Protein AF-A0A3D1DNY5-F1 (afdb_monomer_lite)

pLDDT: mean 92.09, std 5.32, range [58.41, 98.06]

Secondary structure (DSSP, 8-state):
-HHHH----S-EEEE-SS-TT-EEEE-HHHHHHHHHHHHHHHHHHHHHHHHTTT-------TTS-HHHHHHHHHHHHHHHHH--

Radius of gyration: 17.03 Å; chains: 1; bounding box: 34×24×47 Å

Structure (mmCIF, N/CA/C/O backbone):
data_AF-A0A3D1DNY5-F1
#
_entry.id   AF-A0A3D1DNY5-F1
#
loop_
_atom_site.group_PDB
_atom_site.id
_atom_site.type_symbol
_atom_site.label_atom_id
_atom_site.label_alt_id
_atom_site.label_comp_id
_atom_site.label_asym_id
_atom_site.label_entity_id
_atom_site.label_seq_id
_atom_site.pdbx_PDB_ins_code
_atom_site.Cartn_x
_atom_site.Cartn_y
_atom_site.Cartn_z
_atom_site.occupancy
_atom_site.B_iso_or_equiv
_atom_site.auth_seq_id
_atom_site.auth_comp_id
_atom_site.auth_asym_id
_atom_site.auth_atom_id
_atom_site.pdbx_PDB_model_num
ATOM 1 N N . PRO A 1 1 ? -4.869 -2.495 -7.283 1.00 88.31 1 PRO A N 1
ATOM 2 C CA . PRO A 1 1 ? -4.290 -3.816 -6.884 1.00 88.31 1 PRO A CA 1
ATOM 3 C C . PRO A 1 1 ? -2.859 -4.017 -7.395 1.00 88.31 1 PRO A C 1
ATOM 5 O O . PRO A 1 1 ? -2.067 -4.710 -6.774 1.00 88.31 1 PRO A O 1
ATOM 8 N N . GLU A 1 2 ? -2.541 -3.374 -8.510 1.00 91.69 2 GLU A N 1
ATOM 9 C CA . GLU A 1 2 ? -1.300 -3.411 -9.271 1.00 91.69 2 GLU A CA 1
ATOM 10 C C . GLU A 1 2 ? -0.055 -3.197 -8.405 1.00 91.69 2 GLU A C 1
ATOM 12 O O . GLU A 1 2 ? 0.947 -3.860 -8.628 1.00 91.69 2 GLU A O 1
ATOM 17 N N . GLU A 1 3 ? -0.125 -2.353 -7.373 1.00 92.25 3 GLU A N 1
ATOM 18 C CA . GLU A 1 3 ? 1.006 -2.127 -6.459 1.00 92.25 3 GLU A CA 1
ATOM 19 C C . GLU A 1 3 ? 1.328 -3.319 -5.558 1.00 92.25 3 GLU A C 1
ATOM 21 O O . GLU A 1 3 ? 2.470 -3.508 -5.143 1.00 92.25 3 GLU A O 1
ATOM 26 N N . VAL A 1 4 ? 0.314 -4.130 -5.263 1.00 94.56 4 VAL A N 1
ATOM 27 C CA . VAL A 1 4 ? 0.447 -5.345 -4.456 1.00 94.56 4 VAL A CA 1
ATOM 28 C C . VAL A 1 4 ? 0.930 -6.502 -5.325 1.00 94.56 4 VAL A C 1
ATOM 30 O O . V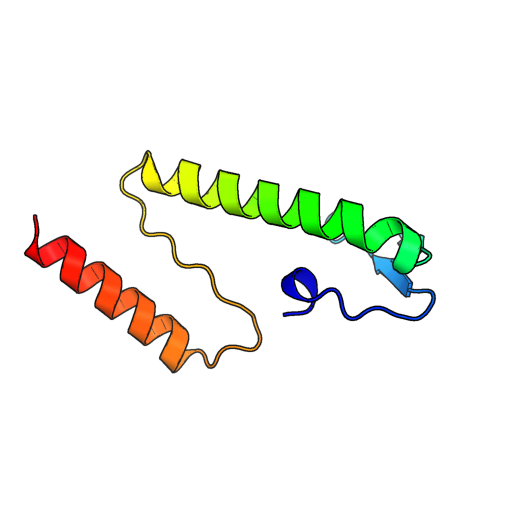AL A 1 4 ? 1.829 -7.239 -4.926 1.00 94.56 4 VAL A O 1
ATOM 33 N N . ASP A 1 5 ? 0.343 -6.650 -6.512 1.00 93.56 5 ASP A N 1
ATOM 34 C CA . ASP A 1 5 ? 0.532 -7.838 -7.350 1.00 93.56 5 ASP A CA 1
ATOM 35 C C . ASP A 1 5 ? 1.681 -7.670 -8.361 1.00 93.56 5 ASP A C 1
ATOM 37 O O . ASP A 1 5 ? 2.292 -8.647 -8.801 1.00 93.56 5 ASP A O 1
ATOM 41 N N . PHE A 1 6 ? 1.997 -6.421 -8.707 1.00 94.06 6 PHE A N 1
ATOM 42 C CA . PHE A 1 6 ? 2.954 -6.007 -9.732 1.00 94.06 6 PHE A CA 1
ATOM 43 C C . PHE A 1 6 ? 2.843 -6.835 -11.030 1.00 94.06 6 PHE A C 1
ATOM 45 O O . PHE A 1 6 ? 3.800 -7.517 -11.414 1.00 94.06 6 PHE A O 1
ATOM 52 N N . PRO A 1 7 ? 1.687 -6.813 -11.726 1.00 93.88 7 PRO A N 1
ATOM 53 C CA . PRO A 1 7 ? 1.395 -7.706 -12.851 1.00 93.88 7 PRO A CA 1
ATOM 54 C C . PRO A 1 7 ? 2.007 -7.232 -14.186 1.00 93.88 7 PRO A C 1
ATOM 56 O O . PRO A 1 7 ? 1.461 -7.482 -15.259 1.00 93.88 7 PRO A O 1
ATOM 59 N N . PHE A 1 8 ? 3.133 -6.519 -14.146 1.00 92.75 8 PHE A N 1
ATOM 60 C CA . PHE A 1 8 ? 3.788 -5.973 -15.333 1.00 92.75 8 PHE A CA 1
ATOM 61 C C . PHE A 1 8 ? 4.790 -6.985 -15.903 1.00 92.75 8 PHE A C 1
ATOM 63 O O . PHE A 1 8 ? 5.729 -7.383 -15.218 1.00 92.75 8 PHE A O 1
ATOM 70 N N . SER A 1 9 ? 4.600 -7.384 -17.162 1.00 90.69 9 SER A N 1
ATOM 71 C CA . SER A 1 9 ? 5.425 -8.393 -17.856 1.00 90.69 9 SER A CA 1
ATOM 72 C C . SER A 1 9 ? 6.061 -7.900 -19.159 1.00 90.69 9 SER A C 1
ATOM 74 O O . SER A 1 9 ? 6.855 -8.604 -19.773 1.00 90.69 9 SER A O 1
ATOM 76 N N . ARG A 1 10 ? 5.719 -6.687 -19.602 1.00 92.25 10 ARG A N 1
ATOM 77 C CA . ARG A 1 10 ? 6.269 -6.041 -20.802 1.00 92.25 10 ARG A CA 1
ATOM 78 C C . ARG A 1 10 ? 6.988 -4.758 -20.400 1.00 92.25 10 ARG A C 1
ATOM 80 O O . ARG A 1 10 ? 6.627 -4.210 -19.365 1.00 92.25 10 ARG A O 1
ATOM 87 N N . PRO A 1 11 ? 7.951 -4.249 -21.188 1.00 92.19 11 PRO A N 1
ATOM 88 C CA . PRO A 1 11 ? 8.529 -2.932 -20.944 1.00 92.19 11 PRO A CA 1
ATOM 89 C C . PRO A 1 11 ? 7.430 -1.891 -20.702 1.00 92.19 11 PRO A C 1
ATOM 91 O O . PRO A 1 11 ? 6.550 -1.705 -21.542 1.00 92.19 11 PRO A O 1
ATOM 94 N N . THR A 1 12 ? 7.471 -1.249 -19.537 1.00 91.31 12 THR A N 1
ATOM 95 C CA . THR A 1 12 ? 6.422 -0.334 -19.071 1.00 91.31 12 THR A CA 1
ATOM 96 C C . THR A 1 12 ? 7.035 1.036 -18.835 1.00 91.31 12 THR A C 1
ATOM 98 O O . THR A 1 12 ? 8.118 1.151 -18.255 1.00 91.31 12 THR A O 1
ATOM 101 N N . GLN A 1 13 ? 6.343 2.087 -19.275 1.00 93.19 13 GLN A N 1
ATOM 102 C CA . GLN A 1 13 ? 6.695 3.458 -18.931 1.00 93.19 13 GLN A CA 1
ATOM 103 C C . GLN A 1 13 ? 6.011 3.840 -17.617 1.00 93.19 13 GLN A C 1
ATOM 105 O O . GLN A 1 13 ? 4.787 3.887 -17.534 1.00 93.19 13 GLN A O 1
ATOM 110 N N . PHE A 1 14 ? 6.807 4.116 -16.591 1.00 90.56 14 PHE A N 1
ATOM 111 C CA . PHE A 1 14 ? 6.320 4.656 -15.330 1.00 90.56 14 PHE A CA 1
ATOM 112 C C . PHE A 1 14 ? 6.288 6.178 -15.406 1.00 90.56 14 PHE A C 1
ATOM 114 O O . PHE A 1 14 ? 7.230 6.808 -15.899 1.00 90.56 14 PHE A O 1
ATOM 121 N N . HIS A 1 15 ? 5.202 6.746 -14.895 1.00 92.50 15 HIS A N 1
ATOM 122 C CA . HIS A 1 15 ? 4.998 8.180 -14.764 1.00 92.50 15 HIS A CA 1
ATOM 123 C C . HIS A 1 15 ? 5.125 8.550 -13.294 1.00 92.50 15 HIS A C 1
ATOM 125 O O . HIS A 1 15 ? 4.507 7.915 -12.440 1.00 92.50 15 HIS A O 1
ATOM 131 N N . ASP A 1 16 ? 5.940 9.556 -13.005 1.00 90.69 16 ASP A N 1
ATOM 132 C CA . ASP A 1 16 ? 6.036 10.099 -11.658 1.00 90.69 16 ASP A CA 1
ATOM 133 C C . ASP A 1 16 ? 4.773 10.929 -11.360 1.00 90.69 16 ASP A C 1
ATOM 135 O O . ASP A 1 16 ? 4.373 11.781 -12.159 1.00 90.69 16 ASP A O 1
ATOM 139 N N . LEU A 1 17 ? 4.112 10.632 -10.237 1.00 88.81 17 LEU A N 1
ATOM 140 C CA . LEU A 1 17 ? 2.870 11.296 -9.827 1.00 88.81 17 LEU A CA 1
ATOM 141 C C . LEU A 1 17 ? 3.116 12.694 -9.240 1.00 88.81 17 LEU A C 1
ATOM 143 O O . LEU A 1 17 ? 2.200 13.512 -9.227 1.00 88.81 17 LEU A O 1
ATOM 147 N N . GLU A 1 18 ? 4.332 12.975 -8.770 1.00 92.56 18 GLU A N 1
ATOM 148 C CA . GLU A 1 18 ? 4.731 14.266 -8.201 1.00 92.56 18 GLU A CA 1
ATOM 149 C C . GLU A 1 18 ? 5.414 15.150 -9.256 1.00 92.56 18 GLU A C 1
ATOM 151 O O . GLU A 1 18 ? 5.277 16.373 -9.236 1.00 92.56 18 GLU A O 1
ATOM 156 N N . GLN A 1 19 ? 6.127 14.538 -10.209 1.00 94.75 19 GLN A N 1
ATOM 157 C CA . GLN A 1 19 ? 6.854 15.226 -11.281 1.00 94.75 19 GLN A CA 1
ATOM 158 C C . GLN A 1 19 ? 6.391 14.761 -12.666 1.00 94.75 19 GLN A C 1
ATOM 160 O O . GLN A 1 19 ? 6.997 13.896 -13.290 1.00 94.75 19 GLN A O 1
ATOM 165 N N . THR A 1 20 ? 5.353 15.390 -13.213 1.00 89.12 20 THR A N 1
ATOM 166 C CA . THR A 1 20 ? 4.699 14.965 -14.471 1.00 89.12 20 THR A CA 1
ATOM 167 C C . THR A 1 20 ? 5.602 14.939 -15.716 1.00 89.12 20 THR A C 1
ATOM 169 O O . THR A 1 20 ? 5.310 14.228 -16.685 1.00 89.12 20 THR A O 1
ATOM 172 N N . SER A 1 21 ? 6.715 15.680 -15.710 1.00 93.12 21 SER A N 1
ATOM 173 C CA . SER A 1 21 ? 7.737 15.650 -16.766 1.00 93.12 21 SER A CA 1
ATOM 174 C C . SER A 1 21 ? 8.643 14.416 -16.698 1.00 93.12 21 SER A C 1
ATOM 176 O O . SER A 1 21 ? 9.269 14.050 -17.695 1.00 93.12 21 SER A O 1
ATOM 178 N N . ARG A 1 22 ? 8.703 13.738 -15.549 1.00 93.44 22 ARG A N 1
ATOM 179 C CA . ARG A 1 22 ? 9.564 12.585 -15.321 1.00 93.44 22 ARG A CA 1
ATOM 180 C C . ARG A 1 22 ? 8.856 11.298 -15.726 1.00 93.44 22 ARG A C 1
ATOM 182 O O . ARG A 1 22 ? 7.845 10.890 -15.156 1.00 93.44 22 ARG A O 1
ATOM 189 N N . ARG A 1 23 ? 9.438 10.626 -16.717 1.00 92.50 23 ARG A N 1
ATOM 190 C CA . ARG A 1 23 ? 8.977 9.332 -17.225 1.00 92.50 23 ARG A CA 1
ATOM 191 C C . ARG A 1 23 ? 10.153 8.376 -17.294 1.00 92.50 23 ARG A C 1
ATOM 193 O O . ARG A 1 23 ? 11.244 8.774 -17.695 1.00 92.50 23 ARG A O 1
ATOM 200 N N . MET A 1 24 ? 9.937 7.122 -16.921 1.00 90.88 24 MET A N 1
ATOM 201 C CA . MET A 1 24 ? 10.991 6.111 -16.902 1.00 90.88 24 MET A CA 1
ATOM 202 C C . MET A 1 24 ? 10.530 4.858 -17.633 1.00 90.88 24 MET A C 1
ATOM 204 O O . MET A 1 24 ? 9.553 4.232 -17.232 1.00 90.88 24 MET A O 1
ATOM 208 N N . LEU A 1 25 ? 11.244 4.482 -18.693 1.00 93.44 25 LEU A N 1
ATOM 209 C CA . LEU A 1 25 ? 11.064 3.179 -19.322 1.00 93.44 25 LEU A CA 1
ATOM 210 C C . LEU A 1 25 ? 11.842 2.143 -18.510 1.00 93.44 25 LEU A C 1
ATOM 212 O O . LEU A 1 25 ? 13.051 2.288 -18.326 1.00 93.44 25 LEU A O 1
ATOM 216 N N . VAL A 1 26 ? 11.157 1.117 -18.009 1.00 91.69 26 VAL A N 1
ATOM 217 C CA . VAL A 1 26 ? 11.785 0.071 -17.195 1.00 91.69 26 VAL A CA 1
ATOM 218 C C . VAL A 1 26 ? 11.463 -1.316 -17.726 1.00 91.69 26 VAL A C 1
ATOM 220 O O . VAL A 1 26 ? 10.380 -1.564 -18.256 1.00 91.69 26 VAL A O 1
ATOM 223 N N . ASP A 1 27 ? 12.408 -2.228 -17.519 1.00 94.12 27 ASP A N 1
ATOM 224 C CA . ASP A 1 27 ? 12.166 -3.667 -17.554 1.00 94.12 27 ASP A CA 1
ATOM 225 C C . ASP A 1 27 ? 11.518 -4.083 -16.216 1.00 94.12 27 ASP A C 1
ATOM 227 O O . ASP A 1 27 ? 12.193 -4.026 -15.176 1.00 94.12 27 ASP A O 1
ATOM 231 N N . PRO A 1 28 ? 10.230 -4.486 -16.203 1.00 91.75 28 PRO A N 1
ATOM 232 C CA . PRO A 1 28 ? 9.529 -4.835 -14.973 1.00 91.75 28 PRO A CA 1
ATOM 233 C C . PRO A 1 28 ? 10.189 -5.962 -14.188 1.00 91.75 28 PRO A C 1
ATOM 235 O O . PRO A 1 28 ? 10.166 -5.934 -12.959 1.00 91.75 28 PRO A O 1
ATOM 238 N N . HIS A 1 29 ? 10.813 -6.930 -14.865 1.00 92.56 29 HIS A N 1
ATOM 239 C CA . HIS A 1 29 ? 11.424 -8.078 -14.199 1.00 92.56 29 HIS A CA 1
ATOM 240 C C . HIS A 1 29 ? 12.598 -7.655 -13.316 1.00 92.56 29 HIS A C 1
ATOM 242 O O . HIS A 1 29 ? 12.768 -8.184 -12.217 1.00 92.56 29 HIS A O 1
ATOM 248 N N . ARG A 1 30 ? 13.359 -6.642 -13.746 1.00 93.19 30 ARG A N 1
ATOM 249 C CA . ARG A 1 30 ? 14.492 -6.096 -12.983 1.00 93.19 30 ARG A CA 1
ATOM 250 C C . ARG A 1 30 ? 14.062 -5.263 -11.781 1.00 93.19 30 ARG A C 1
ATOM 252 O O . ARG A 1 30 ? 14.800 -5.178 -10.802 1.00 93.19 30 ARG A O 1
ATOM 259 N N . VAL A 1 31 ? 12.899 -4.614 -11.847 1.00 93.44 31 VAL A N 1
ATOM 260 C CA . VAL A 1 31 ? 12.453 -3.683 -10.796 1.00 93.44 31 VAL A CA 1
ATOM 261 C C . VAL A 1 31 ? 11.453 -4.293 -9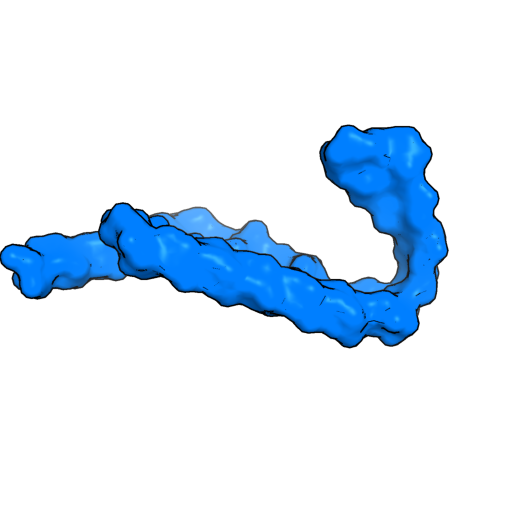.821 1.00 93.44 31 VAL A C 1
ATOM 263 O O . VAL A 1 31 ? 11.384 -3.817 -8.690 1.00 93.44 31 VAL A O 1
ATOM 266 N N . ARG A 1 32 ? 10.729 -5.351 -10.213 1.00 94.19 32 ARG A N 1
ATOM 267 C CA . ARG A 1 32 ? 9.637 -5.968 -9.442 1.00 94.19 32 ARG A CA 1
ATOM 268 C C . ARG A 1 32 ? 10.016 -6.256 -7.998 1.00 94.19 32 ARG A C 1
ATOM 270 O O . ARG A 1 32 ? 9.311 -5.856 -7.078 1.00 94.19 32 ARG A O 1
ATOM 277 N N . GLU A 1 33 ? 11.133 -6.946 -7.794 1.00 95.69 33 GLU A N 1
ATOM 278 C CA . GLU A 1 33 ? 11.556 -7.357 -6.457 1.00 95.69 33 GLU A CA 1
ATOM 279 C C . GLU A 1 33 ? 11.822 -6.135 -5.564 1.00 95.69 33 GLU A C 1
ATOM 281 O O . GLU A 1 33 ? 11.289 -6.021 -4.460 1.00 95.69 33 GLU A O 1
ATOM 286 N N . ARG A 1 34 ? 12.581 -5.158 -6.075 1.00 95.81 34 ARG A N 1
ATOM 287 C CA . ARG A 1 34 ? 12.878 -3.917 -5.351 1.00 95.81 34 ARG A CA 1
ATOM 288 C C . ARG A 1 34 ? 11.623 -3.089 -5.095 1.00 95.81 34 ARG A C 1
ATOM 290 O O . ARG A 1 34 ? 11.503 -2.504 -4.020 1.00 95.81 34 ARG A O 1
ATOM 297 N N . TYR A 1 35 ? 10.712 -3.052 -6.060 1.00 94.62 35 TYR A N 1
ATOM 298 C CA . TYR A 1 35 ? 9.442 -2.357 -5.947 1.00 94.62 35 TYR A CA 1
ATOM 299 C C . TYR A 1 35 ? 8.602 -2.918 -4.800 1.00 94.62 35 TYR A C 1
ATOM 301 O O . TYR A 1 35 ? 8.307 -2.199 -3.848 1.00 94.62 35 TYR A O 1
ATOM 309 N N . LEU A 1 36 ? 8.315 -4.223 -4.835 1.00 96.75 36 LEU A N 1
ATOM 310 C CA . LEU A 1 36 ? 7.494 -4.899 -3.832 1.00 96.75 36 LEU A CA 1
ATOM 311 C C . LEU A 1 36 ? 8.102 -4.803 -2.429 1.00 96.75 36 LEU A C 1
ATOM 313 O O . LEU A 1 36 ? 7.377 -4.553 -1.467 1.00 96.75 36 LEU A O 1
ATOM 317 N N . ARG A 1 37 ? 9.433 -4.914 -2.294 1.00 97.81 37 ARG A N 1
ATOM 318 C CA . ARG A 1 37 ? 10.111 -4.694 -1.003 1.00 97.81 37 ARG A CA 1
ATOM 319 C C . ARG A 1 37 ? 9.906 -3.272 -0.479 1.00 97.81 37 ARG A C 1
ATOM 321 O O . ARG A 1 37 ? 9.603 -3.088 0.699 1.00 97.81 37 ARG A O 1
ATOM 328 N N . ASN A 1 38 ? 10.084 -2.261 -1.330 1.00 97.25 38 ASN A N 1
ATOM 329 C CA . ASN A 1 38 ? 9.911 -0.863 -0.936 1.00 97.25 38 ASN A CA 1
ATOM 330 C C . ASN A 1 38 ? 8.450 -0.554 -0.582 1.00 97.25 38 ASN A C 1
ATOM 332 O O . ASN A 1 38 ? 8.205 0.109 0.425 1.00 97.25 38 ASN A O 1
ATOM 336 N N . PHE A 1 39 ? 7.508 -1.073 -1.369 1.00 96.62 39 PHE A N 1
ATOM 337 C CA . PHE A 1 39 ? 6.074 -0.948 -1.137 1.00 96.62 39 PHE A CA 1
ATOM 338 C C . PHE A 1 39 ? 5.658 -1.594 0.192 1.00 96.62 39 PHE A C 1
ATOM 340 O O . PHE A 1 39 ? 5.032 -0.940 1.024 1.00 96.62 39 PHE A O 1
ATOM 347 N N . ALA A 1 40 ? 6.093 -2.830 0.458 1.00 96.69 40 ALA A N 1
ATOM 348 C CA . ALA A 1 40 ? 5.829 -3.509 1.725 1.00 96.69 40 ALA A CA 1
ATOM 349 C C . ALA A 1 40 ? 6.398 -2.724 2.917 1.00 96.69 40 ALA A C 1
ATOM 351 O O . ALA A 1 40 ? 5.680 -2.454 3.877 1.00 96.69 40 ALA A O 1
ATOM 352 N N . ARG A 1 41 ? 7.657 -2.271 2.823 1.00 98.06 41 ARG A N 1
ATOM 353 C CA . ARG A 1 41 ? 8.292 -1.448 3.864 1.00 98.06 41 ARG A CA 1
ATOM 354 C C . ARG A 1 41 ? 7.524 -0.150 4.117 1.00 98.06 41 ARG A C 1
ATOM 356 O O . ARG A 1 41 ? 7.404 0.272 5.265 1.00 98.06 41 ARG A O 1
ATOM 363 N N . PHE A 1 42 ? 7.024 0.492 3.065 1.00 96.81 42 PHE A N 1
ATOM 364 C CA . PHE A 1 42 ? 6.197 1.688 3.187 1.00 96.81 42 PHE A CA 1
ATOM 365 C C . PHE A 1 42 ? 4.882 1.393 3.924 1.00 96.81 42 PHE A C 1
ATOM 367 O O . PHE A 1 42 ? 4.567 2.083 4.892 1.00 96.81 42 PHE A O 1
ATOM 374 N N . CYS A 1 43 ? 4.161 0.335 3.540 1.00 96.12 43 CYS A N 1
ATOM 375 C CA . CYS A 1 43 ? 2.931 -0.068 4.223 1.00 96.12 43 CYS A CA 1
ATOM 376 C C . CYS A 1 43 ? 3.166 -0.397 5.703 1.00 96.12 43 CYS A C 1
ATOM 378 O O . CYS A 1 43 ? 2.417 0.086 6.547 1.00 96.12 43 CYS A O 1
ATOM 380 N N . THR A 1 44 ? 4.222 -1.149 6.030 1.00 96.12 44 THR A N 1
ATOM 381 C CA . THR A 1 44 ? 4.580 -1.474 7.420 1.00 96.12 44 THR A CA 1
ATOM 382 C C . THR A 1 44 ? 4.861 -0.218 8.239 1.00 96.12 44 THR A C 1
ATOM 384 O O . THR A 1 44 ? 4.380 -0.098 9.361 1.00 96.12 44 THR A O 1
ATOM 387 N N . ARG A 1 45 ? 5.595 0.751 7.677 1.00 96.25 45 ARG A N 1
ATOM 388 C CA . ARG A 1 45 ? 5.855 2.030 8.353 1.00 96.25 45 ARG A CA 1
ATOM 389 C C . ARG A 1 45 ? 4.572 2.811 8.634 1.00 96.25 45 ARG A C 1
ATOM 391 O O . ARG A 1 45 ? 4.452 3.390 9.709 1.00 96.25 45 ARG A O 1
ATOM 398 N N . LEU A 1 46 ? 3.632 2.834 7.687 1.00 95.12 46 LEU A N 1
ATOM 399 C CA . LEU A 1 46 ? 2.333 3.481 7.887 1.00 95.12 46 LEU A CA 1
ATOM 400 C C . LEU A 1 46 ? 1.520 2.796 8.988 1.00 95.12 46 LEU A C 1
ATOM 402 O O . LEU A 1 46 ? 0.982 3.473 9.858 1.00 95.12 46 LEU A O 1
ATOM 406 N N . GLU A 1 47 ? 1.455 1.466 8.966 1.00 94.38 47 GLU A N 1
ATOM 407 C CA . GLU A 1 47 ? 0.729 0.683 9.967 1.00 94.38 47 GLU A CA 1
ATOM 408 C C . GLU A 1 47 ? 1.301 0.896 11.376 1.00 94.38 47 GLU A C 1
ATOM 410 O O . GLU A 1 47 ? 0.554 1.196 12.306 1.00 94.38 47 GLU A O 1
ATOM 415 N N . GLN A 1 48 ? 2.627 0.829 11.524 1.00 93.69 48 GLN A N 1
ATOM 416 C CA . GLN A 1 48 ? 3.311 1.088 12.795 1.00 93.69 48 GLN A CA 1
ATOM 417 C C . GLN A 1 48 ? 3.108 2.530 13.274 1.00 93.69 48 GLN A C 1
ATOM 419 O O . GLN A 1 48 ? 2.841 2.758 14.454 1.00 93.69 48 GLN A O 1
ATOM 424 N N . GLY A 1 49 ? 3.190 3.503 12.361 1.00 94.62 49 GLY A N 1
ATOM 425 C CA . GLY A 1 49 ? 2.963 4.912 12.676 1.00 94.62 49 GLY A CA 1
ATOM 426 C C . GLY A 1 49 ? 1.541 5.188 13.167 1.00 94.62 49 GLY A C 1
ATOM 427 O O . GLY A 1 49 ? 1.362 5.982 14.087 1.00 94.62 49 GLY A O 1
ATOM 428 N N . ALA A 1 50 ? 0.540 4.513 12.597 1.00 92.12 50 ALA A N 1
ATOM 429 C CA . ALA A 1 50 ? -0.846 4.618 13.044 1.00 92.12 50 ALA A CA 1
ATOM 430 C C . ALA A 1 50 ? -1.076 3.920 14.396 1.00 92.12 50 ALA A C 1
ATOM 432 O O . ALA A 1 50 ? -1.725 4.484 15.278 1.00 92.12 50 ALA A O 1
ATOM 433 N N . ALA A 1 51 ? -0.498 2.728 14.586 1.00 86.94 51 ALA A N 1
ATOM 434 C CA . ALA A 1 51 ? -0.602 1.975 15.836 1.00 86.94 51 ALA A CA 1
ATOM 435 C C . ALA A 1 51 ? -0.037 2.750 17.041 1.00 86.94 51 ALA A C 1
ATOM 437 O O . ALA A 1 51 ? -0.604 2.683 18.128 1.00 86.94 51 ALA A O 1
ATOM 438 N N . GLY A 1 52 ? 1.035 3.525 16.846 1.00 83.56 52 GLY A N 1
ATOM 439 C CA . GLY A 1 52 ? 1.635 4.355 17.895 1.00 83.56 52 GLY A CA 1
ATOM 440 C C . GLY A 1 52 ? 0.843 5.612 18.283 1.00 83.56 52 GLY A C 1
ATOM 441 O O . GLY A 1 52 ? 1.241 6.291 19.224 1.00 83.56 52 GLY A O 1
ATOM 442 N N . GLN A 1 53 ? -0.244 5.947 17.576 1.00 88.25 53 GLN A N 1
ATOM 443 C CA . GLN A 1 53 ? -0.962 7.226 17.720 1.00 88.25 53 GLN A CA 1
ATOM 444 C C . GLN A 1 53 ? -2.471 7.071 18.009 1.00 88.25 53 GLN A C 1
ATOM 446 O O . GLN A 1 53 ? -3.222 8.025 17.837 1.00 88.25 53 GLN A O 1
ATOM 451 N N . ASP A 1 54 ? -2.936 5.883 18.424 1.00 83.69 54 ASP A N 1
ATOM 452 C CA . ASP A 1 54 ? -4.374 5.551 18.586 1.00 83.69 54 ASP A CA 1
ATOM 453 C C . ASP A 1 54 ? -5.202 5.819 17.304 1.00 83.69 54 ASP A C 1
ATOM 455 O O . ASP A 1 54 ? -6.387 6.153 17.349 1.00 83.69 54 ASP A O 1
ATOM 459 N N . VAL A 1 55 ? -4.572 5.680 16.128 1.00 90.38 55 VAL A N 1
ATOM 460 C CA . VAL A 1 55 ? -5.217 5.875 14.822 1.00 90.38 55 VAL A CA 1
ATOM 461 C C . VAL A 1 55 ? -5.666 4.530 14.250 1.00 90.38 55 VAL A C 1
ATOM 463 O O . VAL A 1 55 ? -4.907 3.561 14.175 1.00 90.38 55 VAL A O 1
ATOM 466 N N . ASP A 1 56 ? -6.917 4.461 13.792 1.00 90.06 56 ASP A N 1
ATOM 467 C CA . ASP A 1 56 ? -7.417 3.292 13.070 1.00 90.06 56 ASP A CA 1
ATOM 468 C C . ASP A 1 56 ? -6.752 3.178 11.690 1.00 90.06 56 ASP A C 1
ATOM 470 O O . ASP A 1 56 ? -6.902 4.053 10.839 1.00 90.06 56 ASP A O 1
ATOM 474 N N . TYR A 1 57 ? -6.073 2.058 11.442 1.00 92.25 57 TYR A N 1
ATOM 475 C CA . TYR A 1 57 ? -5.488 1.723 10.146 1.00 92.25 57 TYR A CA 1
ATOM 476 C C . TYR A 1 57 ? -6.231 0.551 9.502 1.00 92.25 57 TYR A C 1
ATOM 478 O O . TYR A 1 57 ? -6.466 -0.479 10.136 1.00 92.25 57 TYR A O 1
ATOM 486 N N . GLN A 1 58 ? -6.577 0.699 8.223 1.00 92.31 58 GLN A N 1
ATOM 487 C CA . GLN A 1 58 ? -7.153 -0.363 7.408 1.00 92.31 58 GLN A CA 1
ATOM 488 C C . GLN A 1 58 ? -6.600 -0.260 5.987 1.00 92.31 58 GLN A C 1
ATOM 490 O O . GLN A 1 58 ? -6.925 0.663 5.245 1.00 92.31 58 GLN A O 1
ATOM 495 N N . ARG A 1 59 ? -5.789 -1.241 5.583 1.00 92.31 59 ARG A N 1
ATOM 496 C CA . ARG A 1 59 ? -5.325 -1.347 4.197 1.00 92.31 59 ARG A CA 1
ATOM 497 C C . ARG A 1 59 ? -6.450 -1.860 3.299 1.00 92.31 59 ARG A C 1
ATOM 499 O O . ARG A 1 59 ? -7.113 -2.848 3.632 1.00 92.31 59 ARG A O 1
ATOM 506 N N . VAL A 1 60 ? -6.623 -1.208 2.153 1.00 94.31 60 VAL A N 1
ATOM 507 C CA . VAL A 1 60 ? -7.595 -1.561 1.111 1.00 94.31 60 VAL A CA 1
ATOM 508 C C . VAL A 1 60 ? -6.922 -1.490 -0.256 1.00 94.31 60 VAL A C 1
ATOM 510 O O . VAL A 1 60 ? -5.955 -0.753 -0.438 1.00 94.31 60 VAL A O 1
ATOM 513 N N . THR A 1 61 ? -7.411 -2.268 -1.217 1.00 94.44 61 THR A N 1
ATOM 514 C CA . THR A 1 61 ? -6.997 -2.158 -2.622 1.00 94.44 61 THR A CA 1
ATOM 515 C C . THR A 1 61 ? -8.129 -1.546 -3.432 1.00 94.44 61 THR A C 1
ATOM 517 O O . THR A 1 61 ? -9.297 -1.732 -3.109 1.00 94.44 61 THR A O 1
ATOM 520 N N . THR A 1 62 ? -7.799 -0.865 -4.527 1.00 91.56 62 THR A N 1
ATOM 521 C CA . THR A 1 62 ? -8.790 -0.258 -5.435 1.00 91.56 62 THR A CA 1
ATOM 522 C C . THR A 1 62 ? -9.708 -1.274 -6.124 1.00 91.56 62 THR A C 1
ATOM 524 O O . THR A 1 62 ? -10.748 -0.897 -6.646 1.00 91.56 62 THR A O 1
ATOM 527 N N . SER A 1 63 ? -9.361 -2.565 -6.094 1.00 92.94 63 SER A N 1
ATOM 528 C CA . SER A 1 63 ? -10.208 -3.664 -6.575 1.00 92.94 63 SER A CA 1
ATOM 529 C C . SER A 1 63 ? -11.247 -4.147 -5.563 1.00 92.94 63 SER A C 1
ATOM 531 O O . SER A 1 63 ? -12.125 -4.928 -5.921 1.00 92.94 63 SER A O 1
ATOM 533 N N . GLN A 1 64 ? -11.148 -3.746 -4.292 1.00 93.31 64 GLN A N 1
ATOM 534 C CA . GLN A 1 64 ? -12.111 -4.162 -3.278 1.00 93.31 64 GLN A CA 1
ATOM 535 C C . GLN A 1 64 ? -13.404 -3.350 -3.411 1.00 93.31 64 GLN A C 1
ATOM 537 O O . GLN A 1 64 ? -13.340 -2.120 -3.457 1.00 93.31 64 GLN A O 1
ATOM 542 N N . PRO A 1 65 ? -14.584 -3.999 -3.389 1.00 95.06 65 PRO A N 1
ATOM 543 C CA . PRO A 1 65 ? -15.850 -3.285 -3.326 1.00 95.06 65 PRO A CA 1
ATOM 544 C C . PRO A 1 65 ? -15.899 -2.367 -2.105 1.00 95.06 65 PRO A C 1
ATOM 546 O O . PRO A 1 65 ? -15.667 -2.804 -0.972 1.00 95.06 65 PRO A O 1
ATOM 549 N N . TYR A 1 66 ? -16.249 -1.103 -2.335 1.00 93.56 66 TYR A N 1
ATOM 550 C CA . TYR A 1 66 ? -16.274 -0.067 -1.303 1.00 93.56 66 TYR A CA 1
ATOM 551 C C . TYR A 1 66 ? -17.077 -0.479 -0.060 1.00 93.56 66 TYR A C 1
ATOM 553 O O . TYR A 1 66 ? -16.584 -0.361 1.060 1.00 93.56 66 TYR A O 1
ATOM 561 N N . ALA A 1 67 ? -18.281 -1.033 -0.248 1.00 95.94 67 ALA A N 1
ATOM 562 C CA . ALA A 1 67 ? -19.150 -1.449 0.854 1.00 95.94 67 ALA A CA 1
ATOM 563 C C . ALA A 1 67 ? -18.487 -2.495 1.769 1.00 95.94 67 ALA A C 1
ATOM 565 O O . ALA A 1 67 ? -18.616 -2.429 2.991 1.00 95.94 67 ALA A O 1
ATOM 566 N N . HIS A 1 68 ? -17.720 -3.424 1.192 1.00 95.06 68 HIS A N 1
ATOM 567 C CA . HIS A 1 68 ? -16.991 -4.430 1.959 1.00 95.06 68 HIS A CA 1
ATOM 568 C C . HIS A 1 68 ? -15.825 -3.807 2.739 1.00 95.06 68 HIS A C 1
ATOM 570 O O . HIS A 1 68 ? -15.642 -4.097 3.923 1.00 95.06 68 HIS A O 1
ATOM 576 N N . ALA A 1 69 ? -15.061 -2.917 2.100 1.00 94.50 69 ALA A N 1
ATOM 577 C CA . ALA A 1 69 ? -13.973 -2.193 2.750 1.00 94.50 69 ALA A CA 1
ATOM 578 C C . ALA A 1 69 ? -14.474 -1.342 3.933 1.00 94.50 69 ALA A C 1
ATOM 580 O O . ALA A 1 69 ? -13.933 -1.439 5.039 1.00 94.50 69 ALA A O 1
ATOM 581 N N . LEU A 1 70 ? -15.552 -0.578 3.729 1.00 95.06 70 LEU A N 1
ATOM 582 C CA . LEU A 1 70 ? -16.174 0.245 4.765 1.00 95.06 70 LEU A CA 1
ATOM 583 C C . LEU A 1 70 ? -16.759 -0.608 5.898 1.00 95.06 70 LEU A C 1
ATOM 585 O O . LEU A 1 70 ? -16.512 -0.323 7.069 1.00 95.06 70 LEU A O 1
ATOM 589 N N . GLY A 1 71 ? -17.488 -1.678 5.572 1.00 95.88 71 GLY A N 1
ATOM 590 C CA . GLY A 1 71 ? -18.063 -2.578 6.573 1.00 95.88 71 GLY A CA 1
ATOM 591 C C . GLY A 1 71 ? -16.995 -3.195 7.480 1.00 95.88 71 GLY A C 1
ATOM 592 O O . GLY A 1 71 ?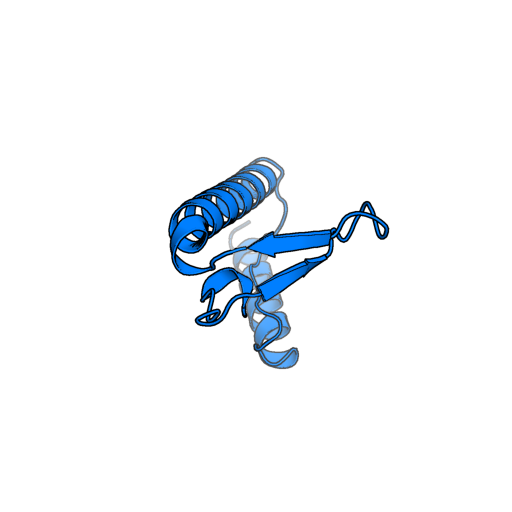 -17.144 -3.205 8.703 1.00 95.88 71 GLY A O 1
ATOM 593 N N . ARG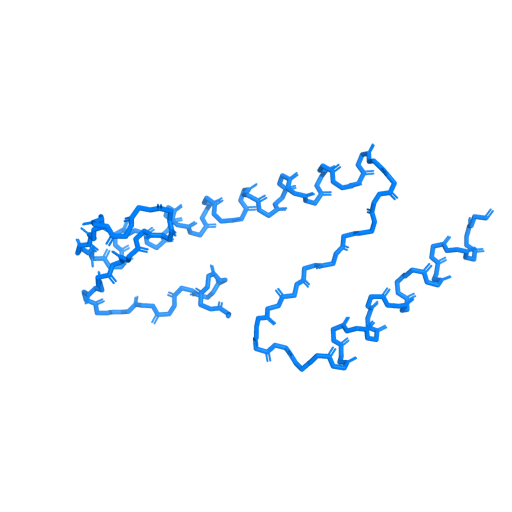 A 1 72 ? -15.867 -3.633 6.903 1.00 94.19 72 ARG A N 1
ATOM 594 C CA . ARG A 1 72 ? -14.712 -4.132 7.668 1.00 94.19 72 ARG A CA 1
ATOM 595 C C . ARG A 1 72 ? -14.128 -3.073 8.597 1.00 94.19 72 ARG A C 1
ATOM 597 O O . ARG A 1 72 ? -13.848 -3.386 9.756 1.00 94.19 72 ARG A O 1
ATOM 604 N N . TYR A 1 73 ? -13.962 -1.845 8.105 1.00 94.12 73 TYR A N 1
ATOM 605 C CA . TYR A 1 73 ? -13.461 -0.729 8.904 1.00 94.12 73 TYR A CA 1
ATOM 606 C C . TYR A 1 73 ? -14.377 -0.437 10.103 1.00 94.12 73 TYR A C 1
ATOM 608 O O . TYR A 1 73 ? -13.915 -0.439 11.246 1.00 94.12 73 TYR A O 1
ATOM 616 N N . LEU A 1 74 ? -15.684 -0.279 9.865 1.00 95.19 74 LEU A N 1
ATOM 617 C CA . LEU A 1 74 ? -16.666 -0.005 10.917 1.00 95.19 74 LEU A CA 1
ATOM 618 C C . LEU A 1 74 ? -16.720 -1.136 11.952 1.00 95.19 74 LEU A C 1
ATOM 620 O O . LEU A 1 74 ? -16.661 -0.870 13.150 1.00 95.19 74 LEU A O 1
ATOM 624 N N . ALA A 1 75 ? -16.738 -2.398 11.510 1.00 94.00 75 ALA A N 1
ATOM 625 C CA . ALA A 1 75 ? -16.727 -3.550 12.411 1.00 94.00 75 ALA A CA 1
ATOM 626 C C . ALA A 1 75 ? -15.456 -3.607 13.278 1.00 94.00 75 ALA A C 1
ATOM 628 O O . ALA A 1 75 ? -15.528 -3.926 14.467 1.00 94.00 75 ALA A O 1
ATOM 629 N N . SER A 1 76 ? -14.291 -3.286 12.702 1.00 91.44 76 SER A N 1
ATOM 630 C CA . SER A 1 76 ? -13.022 -3.198 13.436 1.00 91.44 76 SER A CA 1
ATOM 631 C C . SER A 1 76 ? -13.077 -2.126 14.527 1.00 91.44 76 SER A C 1
ATOM 633 O O . SER A 1 76 ? -12.784 -2.404 15.693 1.00 91.44 76 SER A O 1
ATOM 635 N N . ARG A 1 77 ? -13.556 -0.930 14.175 1.00 91.12 77 ARG A N 1
ATOM 636 C CA . ARG A 1 77 ? -13.695 0.204 15.095 1.00 91.12 77 ARG A CA 1
ATOM 637 C C . ARG A 1 77 ? -14.701 -0.070 16.216 1.00 91.12 77 ARG A C 1
ATOM 639 O O . ARG A 1 77 ? -14.418 0.226 17.375 1.00 91.12 77 ARG A O 1
ATOM 646 N N . SER A 1 78 ? -15.848 -0.684 15.915 1.00 93.38 78 SER A N 1
ATOM 647 C CA . SER A 1 78 ? -16.839 -1.068 16.931 1.00 93.38 78 SER A CA 1
ATOM 648 C C . SER A 1 78 ? -16.279 -2.053 17.958 1.00 93.38 78 SER A C 1
ATOM 650 O O . SER A 1 78 ? -16.575 -1.916 19.142 1.00 93.38 78 SER A O 1
ATOM 652 N N . ARG A 1 79 ? -15.447 -3.020 17.540 1.00 89.44 79 ARG A N 1
ATOM 653 C CA . ARG A 1 79 ? -14.785 -3.955 18.469 1.00 89.44 79 ARG A CA 1
ATOM 654 C C . ARG A 1 79 ? -13.807 -3.243 19.400 1.00 89.44 79 ARG A C 1
ATOM 656 O O . ARG A 1 79 ? -13.852 -3.488 20.600 1.00 89.44 79 ARG A O 1
ATOM 663 N N . ARG A 1 80 ? -12.989 -2.322 18.877 1.00 84.94 80 ARG A N 1
ATOM 664 C CA . ARG A 1 80 ? -12.071 -1.515 19.704 1.00 84.94 80 ARG A CA 1
ATOM 665 C C . ARG A 1 80 ? -12.817 -0.678 20.742 1.00 84.94 80 ARG A C 1
ATOM 667 O O . ARG A 1 80 ? -12.408 -0.648 21.892 1.00 84.94 80 ARG A O 1
ATOM 674 N N . ARG A 1 81 ? -13.942 -0.058 20.362 1.00 85.50 81 ARG A N 1
ATOM 675 C CA . ARG A 1 81 ? -14.776 0.734 21.287 1.00 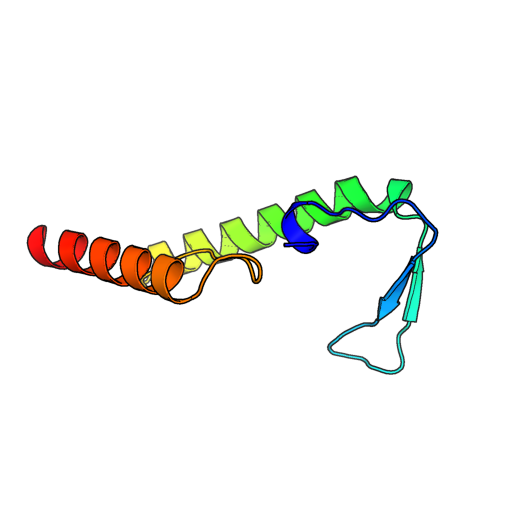85.50 81 ARG A CA 1
ATOM 676 C C . ARG A 1 81 ? -15.461 -0.086 22.381 1.00 85.50 81 ARG A C 1
ATOM 678 O O . ARG A 1 81 ? -15.849 0.505 23.371 1.00 85.50 81 ARG A O 1
ATOM 685 N N . ARG A 1 82 ? -15.673 -1.394 22.189 1.00 80.44 82 ARG A N 1
ATOM 686 C CA . ARG A 1 82 ? -16.270 -2.277 23.211 1.00 80.44 82 ARG A CA 1
ATOM 687 C C . ARG A 1 82 ? -15.250 -2.834 24.203 1.00 80.44 82 ARG A C 1
ATOM 689 O O . ARG A 1 82 ? -15.646 -3.253 25.279 1.00 80.44 82 ARG A O 1
ATOM 696 N N . GLY A 1 83 ? -13.979 -2.914 23.811 1.00 73.69 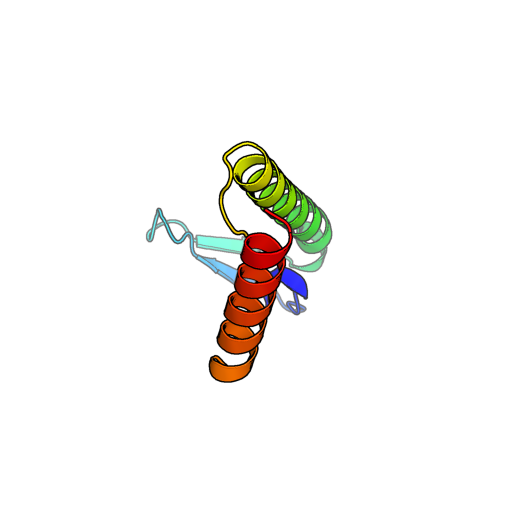83 GLY A N 1
ATOM 697 C CA . GLY A 1 83 ? -12.892 -3.388 24.676 1.00 73.69 83 GLY A CA 1
ATOM 698 C C . GLY A 1 83 ? -12.213 -2.283 25.490 1.00 73.69 83 GLY A C 1
ATOM 699 O O . GLY A 1 83 ? -11.283 -2.580 26.231 1.00 73.69 83 GLY A O 1
ATOM 700 N N . ARG A 1 84 ? -12.645 -1.033 25.311 1.00 58.41 84 ARG A N 1
ATOM 701 C CA . ARG A 1 84 ? -12.189 0.166 26.013 1.00 58.41 84 ARG A CA 1
ATOM 702 C C . ARG A 1 84 ? -13.309 0.626 26.936 1.00 58.41 84 ARG A C 1
ATOM 704 O O . ARG A 1 84 ? -12.981 1.093 28.042 1.00 58.41 84 ARG A O 1
#

Sequence (84 aa):
PEEVDFPFSRPTQFHDLEQTSRRMLVDPHRVRERYLRNFARFCTRLEQGAAGQDVDYQRVTTSQPYAHALGRYLASRSRRRRGR

Foldseek 3Di:
DCLQPVPDQDFDWDADPVDRVDIDTDHSVVCVVVSNVVSVVVVVVVVVVCVVPVHQDDDDDPPDDPVVSVVVSVVVVVVVVVVD